Protein AF-A0A7C7RPF0-F1 (afdb_monomer_lite)

Radius of gyration: 20.23 Å; chains: 1; bounding box: 43×51×46 Å

Secondary structure (DSSP, 8-state):
--SHHHHHHTTPPPPTTT--SSPP--S-------STT---SHHHHHHHHHHHHHHS-HHHHHHHHHHHHHHHHSSS-SHHHHHHHHHTT--HHHHHHHHHHHH---------

Sequence (112 aa):
MDFNTKVIHGGQKHDPSTGAIMTPIYQTSTFAQISPGIDKGYEKQKARLNDTRKTRDNEKVTKSLGRLRNACAGTENTMPFILDSVREYATLGEIVNVMKEVFGEYEEPTWI

pLDDT: mean 81.7, std 17.84, range [42.06, 98.44]

Foldseek 3Di:
DPDVVCVVQVDQDADPPPRDSDDDDDPDPDPPPPDPPDDPCPVVVVVVLVVLCVPFDVVQLVVLLVVLLVCLQDVHDSVVSVVSNVVSVNDPVSNVVSNCVRPNDDDDDPDD

Structure (mmCIF, N/CA/C/O backbone):
data_AF-A0A7C7RPF0-F1
#
_entry.id   AF-A0A7C7RPF0-F1
#
loop_
_atom_site.group_PDB
_atom_site.id
_atom_site.type_symbol
_atom_site.label_atom_id
_atom_site.label_alt_id
_atom_site.label_comp_id
_atom_site.label_asym_id
_atom_site.label_entity_id
_atom_site.label_seq_id
_atom_site.pdbx_PDB_ins_code
_atom_site.Cartn_x
_atom_site.Cartn_y
_atom_site.Cartn_z
_atom_site.occupancy
_atom_site.B_iso_or_equiv
_atom_site.auth_seq_id
_atom_site.auth_comp_id
_atom_site.auth_asym_id
_atom_site.auth_atom_id
_atom_site.pdbx_PDB_model_num
ATOM 1 N N . MET A 1 1 ? -12.514 -39.482 15.773 1.00 49.25 1 MET A N 1
ATOM 2 C CA . MET A 1 1 ? -11.925 -38.133 15.606 1.00 49.25 1 MET A CA 1
ATOM 3 C C . MET A 1 1 ? -10.693 -38.169 14.683 1.00 49.25 1 MET A C 1
ATOM 5 O O . MET A 1 1 ? -9.722 -37.493 14.969 1.00 49.25 1 MET A O 1
ATOM 9 N N . ASP A 1 2 ? -10.693 -38.945 13.586 1.00 58.81 2 ASP A N 1
ATOM 10 C CA . ASP A 1 2 ? -9.419 -39.308 12.917 1.00 58.81 2 ASP A CA 1
ATOM 11 C C . ASP A 1 2 ? -9.422 -39.191 11.378 1.00 58.81 2 ASP A C 1
ATOM 13 O O . ASP A 1 2 ? -8.434 -39.510 10.723 1.00 58.81 2 ASP A O 1
ATOM 17 N N . PHE A 1 3 ? -10.527 -38.728 10.778 1.00 57.75 3 PHE A N 1
ATOM 18 C CA . PHE A 1 3 ? -10.614 -38.514 9.326 1.00 57.75 3 PHE A CA 1
ATOM 19 C C . PHE A 1 3 ? -10.332 -37.052 8.963 1.00 57.75 3 PHE A C 1
ATOM 21 O O . PHE A 1 3 ? -9.433 -36.778 8.177 1.00 57.75 3 PHE A O 1
ATOM 28 N N . ASN A 1 4 ? -11.002 -36.102 9.627 1.00 52.56 4 ASN A N 1
ATOM 29 C CA . ASN A 1 4 ? -10.841 -34.667 9.354 1.00 52.56 4 ASN A CA 1
ATOM 30 C C . ASN A 1 4 ? -9.400 -34.172 9.569 1.00 52.56 4 ASN A C 1
ATOM 32 O O . ASN A 1 4 ? -8.916 -33.367 8.783 1.00 52.56 4 ASN A O 1
ATOM 36 N N . THR A 1 5 ? -8.680 -34.703 10.563 1.00 55.38 5 THR A N 1
ATOM 37 C CA . THR A 1 5 ? -7.292 -34.316 10.872 1.00 55.38 5 THR A CA 1
ATOM 38 C C . THR A 1 5 ? -6.270 -34.866 9.870 1.00 55.38 5 THR A C 1
ATOM 40 O O . THR A 1 5 ? -5.199 -34.284 9.708 1.00 55.38 5 THR A O 1
ATOM 43 N N . LYS A 1 6 ? -6.582 -35.966 9.168 1.00 54.25 6 LYS A N 1
ATOM 44 C CA . LYS A 1 6 ? -5.690 -36.560 8.157 1.00 54.25 6 LYS A CA 1
ATOM 45 C C . LYS A 1 6 ? -5.749 -35.823 6.818 1.00 54.25 6 LYS A C 1
ATOM 47 O O . LYS A 1 6 ? -4.752 -35.814 6.106 1.00 54.25 6 LYS A O 1
ATOM 52 N N . VAL A 1 7 ? -6.864 -35.159 6.498 1.00 59.53 7 VAL A N 1
ATOM 53 C CA . VAL A 1 7 ? -7.022 -34.404 5.237 1.00 59.53 7 VAL A CA 1
ATOM 54 C C . VAL A 1 7 ? -6.228 -33.093 5.253 1.00 59.53 7 VAL A C 1
ATOM 56 O O . VAL A 1 7 ? -5.667 -32.709 4.235 1.00 59.53 7 VAL A O 1
ATOM 59 N N . ILE A 1 8 ? -6.109 -32.442 6.413 1.00 58.72 8 ILE A N 1
ATOM 60 C CA . ILE A 1 8 ? -5.324 -31.201 6.562 1.00 58.72 8 ILE A CA 1
ATOM 61 C C . ILE A 1 8 ? -3.800 -31.428 6.560 1.00 58.72 8 ILE A C 1
ATOM 63 O O . ILE A 1 8 ? -3.067 -30.529 6.169 1.00 58.72 8 ILE A O 1
ATOM 67 N N . HIS A 1 9 ? -3.313 -32.619 6.931 1.00 57.81 9 HIS A N 1
ATOM 68 C CA . HIS A 1 9 ? -1.871 -32.919 7.040 1.00 57.81 9 HIS A CA 1
ATOM 69 C C . HIS A 1 9 ? -1.366 -33.964 6.028 1.00 57.81 9 HIS A C 1
ATOM 71 O O . HIS A 1 9 ? -0.195 -34.342 6.054 1.00 57.8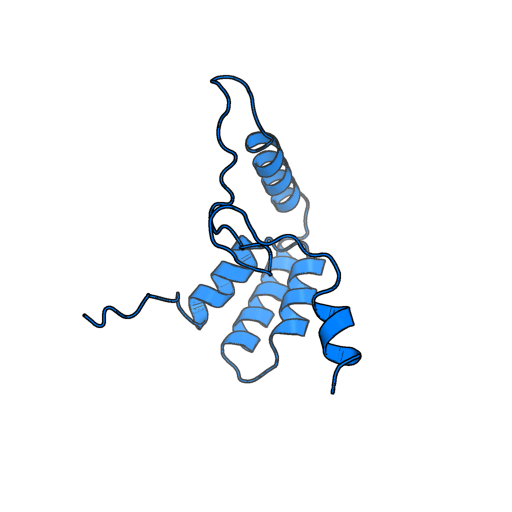1 9 HIS A O 1
ATOM 77 N N . GLY A 1 10 ? -2.240 -34.472 5.155 1.00 53.22 10 GLY A N 1
ATOM 78 C CA . GLY A 1 10 ? -1.968 -35.606 4.271 1.00 53.22 10 GLY A CA 1
ATOM 79 C C . GLY A 1 10 ? -0.967 -35.293 3.157 1.00 53.22 10 GLY A C 1
ATOM 80 O O . GLY A 1 10 ? -1.363 -35.059 2.021 1.00 53.22 10 GLY A O 1
ATOM 81 N N . GLY A 1 11 ? 0.331 -35.326 3.476 1.00 60.53 11 GLY A N 1
ATOM 82 C CA . GLY A 1 11 ? 1.428 -35.320 2.500 1.00 60.53 11 GLY A CA 1
ATOM 83 C C . GLY A 1 11 ? 2.321 -34.077 2.488 1.00 60.53 11 GLY A C 1
ATOM 84 O O . GLY A 1 11 ? 3.227 -34.009 1.656 1.00 60.53 11 GLY A O 1
ATOM 85 N N . GLN A 1 12 ? 2.123 -33.109 3.388 1.00 63.34 12 GLN A N 1
ATOM 86 C CA . GLN A 1 12 ? 3.036 -31.965 3.486 1.00 63.34 12 GLN A CA 1
ATOM 87 C C . GLN A 1 12 ? 4.332 -32.390 4.187 1.00 63.34 12 GLN A C 1
ATOM 89 O O . GLN A 1 12 ? 4.315 -32.892 5.310 1.00 63.34 12 GLN A O 1
ATOM 94 N N . LYS A 1 13 ? 5.469 -32.238 3.501 1.00 66.50 13 LYS A N 1
ATOM 95 C CA . LYS A 1 13 ? 6.788 -32.432 4.112 1.00 66.50 13 LYS A CA 1
ATOM 96 C C . LYS A 1 13 ? 7.115 -31.187 4.927 1.00 66.50 13 LYS A C 1
ATOM 98 O O . LYS A 1 13 ? 7.044 -30.086 4.388 1.00 66.50 13 LYS A O 1
ATOM 103 N N . HIS A 1 14 ? 7.470 -31.386 6.193 1.00 67.06 14 HIS A N 1
ATOM 104 C CA . HIS A 1 14 ? 7.940 -30.316 7.065 1.00 67.06 14 HIS A CA 1
ATOM 105 C C . HIS A 1 14 ? 9.105 -29.570 6.416 1.00 67.06 14 HIS A C 1
ATOM 107 O O . HIS A 1 14 ? 9.953 -30.187 5.761 1.00 67.06 14 HIS A O 1
ATOM 113 N N . ASP A 1 15 ? 9.148 -28.258 6.624 1.00 69.06 15 ASP A N 1
ATOM 114 C CA . ASP A 1 15 ? 10.299 -27.460 6.235 1.00 69.06 15 ASP A CA 1
ATOM 115 C C . ASP A 1 15 ? 11.586 -28.052 6.856 1.00 69.06 15 ASP A C 1
ATOM 117 O O . ASP A 1 15 ? 11.636 -28.226 8.078 1.00 69.06 15 ASP A O 1
ATOM 121 N N . PRO A 1 16 ? 12.635 -28.362 6.068 1.00 68.62 16 PRO A N 1
ATOM 122 C CA . PRO A 1 16 ? 13.835 -29.027 6.578 1.00 68.62 16 PRO A CA 1
ATOM 123 C C . PRO A 1 16 ? 14.618 -28.207 7.605 1.00 68.62 16 PRO A C 1
ATOM 125 O O . PRO A 1 16 ? 15.391 -28.781 8.367 1.00 68.62 16 PRO A O 1
ATOM 128 N N . SER A 1 17 ? 14.461 -26.880 7.602 1.00 66.06 17 SER A N 1
ATOM 129 C CA . SER A 1 17 ? 15.215 -25.990 8.485 1.00 66.06 17 SER A CA 1
ATOM 130 C C . SER A 1 17 ? 14.513 -25.715 9.817 1.00 66.06 17 SER A C 1
ATOM 132 O O . SER A 1 17 ? 15.186 -25.535 10.828 1.00 66.06 17 SER A O 1
ATOM 134 N N . THR A 1 18 ? 13.177 -25.712 9.837 1.00 70.75 18 THR A N 1
ATOM 135 C CA . THR A 1 18 ? 12.376 -25.269 10.995 1.00 70.75 18 THR A CA 1
ATOM 136 C C . THR A 1 18 ? 11.351 -26.287 11.487 1.00 70.75 18 THR A C 1
ATOM 138 O O . THR A 1 18 ? 10.813 -26.132 12.580 1.00 70.75 18 THR A O 1
ATOM 141 N N . GLY A 1 19 ? 11.045 -27.322 10.704 1.00 69.94 19 GLY A N 1
ATOM 142 C CA . GLY A 1 19 ? 9.990 -28.283 11.026 1.00 69.94 19 GLY A CA 1
ATOM 143 C C . GLY A 1 19 ? 8.567 -27.739 10.849 1.00 69.94 19 GLY A C 1
ATOM 144 O O . GLY A 1 19 ? 7.610 -28.426 11.204 1.00 69.94 19 GLY A O 1
ATOM 145 N N . ALA A 1 20 ? 8.396 -26.530 10.303 1.00 72.38 20 ALA A N 1
ATOM 146 C CA . ALA A 1 20 ? 7.080 -25.943 10.082 1.00 72.38 20 ALA A CA 1
ATOM 147 C C . ALA A 1 20 ? 6.272 -26.744 9.044 1.00 72.38 20 ALA A C 1
ATOM 149 O O . ALA A 1 20 ? 6.789 -27.137 7.998 1.00 72.38 20 ALA A O 1
ATOM 150 N N . ILE 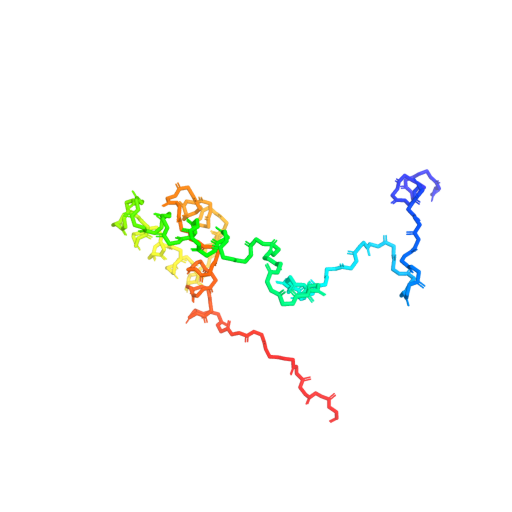A 1 21 ? 4.989 -26.979 9.342 1.00 65.88 21 ILE A N 1
ATOM 151 C CA . ILE A 1 21 ? 4.039 -27.652 8.435 1.00 65.88 21 ILE A CA 1
ATOM 152 C C . ILE A 1 21 ? 3.529 -26.668 7.371 1.00 65.88 21 ILE A C 1
ATOM 154 O O . ILE A 1 21 ? 3.365 -27.033 6.213 1.00 65.88 21 ILE A O 1
ATOM 158 N N . MET A 1 22 ? 3.317 -25.405 7.752 1.00 55.41 22 MET A N 1
ATOM 159 C CA . MET A 1 22 ? 2.962 -24.321 6.838 1.00 55.41 22 MET A CA 1
ATOM 160 C C . MET A 1 22 ? 4.232 -23.713 6.235 1.00 55.41 22 MET A C 1
ATOM 162 O O . MET A 1 22 ? 5.192 -23.463 6.963 1.00 55.41 22 MET A O 1
ATOM 166 N N . THR A 1 23 ? 4.232 -23.444 4.924 1.00 55.16 23 THR A N 1
ATOM 167 C CA . THR A 1 23 ? 5.352 -22.767 4.257 1.00 55.16 23 THR A CA 1
ATOM 168 C C . THR A 1 23 ? 5.619 -21.420 4.938 1.00 55.16 23 THR A C 1
ATOM 170 O O . THR A 1 23 ? 4.713 -20.581 4.976 1.00 55.16 23 THR A O 1
ATOM 173 N N . PRO A 1 24 ? 6.823 -21.193 5.490 1.00 55.72 24 PRO A N 1
ATOM 174 C CA . PRO A 1 24 ? 7.130 -19.946 6.169 1.00 55.72 24 PRO A CA 1
ATOM 175 C C . PRO A 1 24 ? 7.060 -18.777 5.183 1.00 55.72 24 PRO A C 1
ATOM 177 O O . PRO A 1 24 ? 7.615 -18.822 4.083 1.00 55.72 24 PRO A O 1
ATOM 180 N N . ILE A 1 25 ? 6.368 -17.711 5.584 1.00 59.91 25 ILE A N 1
ATOM 181 C CA . ILE A 1 25 ? 6.399 -16.439 4.866 1.00 59.91 25 ILE A CA 1
ATOM 182 C C . ILE A 1 25 ? 7.736 -15.788 5.209 1.00 59.91 25 ILE A C 1
ATOM 184 O O . ILE A 1 25 ? 7.892 -15.171 6.261 1.00 59.91 25 ILE A O 1
ATOM 188 N N . TYR A 1 26 ? 8.720 -15.947 4.330 1.00 54.00 26 TYR A N 1
ATOM 189 C CA . TYR A 1 26 ? 9.964 -15.199 4.439 1.00 54.00 26 TYR A CA 1
ATOM 190 C C . TYR A 1 26 ? 9.664 -13.721 4.167 1.00 54.00 26 TYR A C 1
ATOM 192 O O . TYR A 1 26 ? 9.262 -13.356 3.063 1.00 54.00 26 TYR A O 1
ATOM 200 N N . GLN A 1 27 ? 9.863 -12.861 5.171 1.00 49.84 27 GLN A N 1
ATOM 201 C CA . GLN A 1 27 ? 9.676 -11.409 5.037 1.00 49.84 27 GLN A CA 1
ATOM 202 C C . GLN A 1 27 ? 10.646 -10.757 4.037 1.00 49.84 27 GLN A C 1
ATOM 204 O O . GLN A 1 27 ? 10.453 -9.609 3.642 1.00 49.84 27 GLN A O 1
ATOM 209 N N . THR A 1 28 ? 11.686 -11.466 3.599 1.00 46.41 28 THR A N 1
ATOM 210 C CA . THR A 1 28 ? 12.654 -10.948 2.638 1.00 46.41 28 THR A CA 1
ATOM 211 C C . THR A 1 28 ? 12.184 -11.223 1.212 1.00 46.41 28 THR A C 1
ATOM 213 O O . THR A 1 28 ? 12.550 -12.204 0.569 1.00 46.41 28 THR A O 1
ATOM 216 N N . SER A 1 29 ? 11.421 -10.289 0.647 1.00 42.06 29 SER A N 1
ATOM 217 C CA . SER A 1 29 ? 11.221 -10.192 -0.804 1.00 42.06 29 SER A CA 1
ATOM 218 C C . SER A 1 29 ? 12.480 -9.650 -1.501 1.00 42.06 29 SER A C 1
ATOM 220 O O . SER A 1 29 ? 12.411 -8.717 -2.300 1.00 42.06 29 SER A O 1
ATOM 222 N N . THR A 1 30 ? 13.655 -10.184 -1.164 1.00 55.06 30 THR A N 1
ATOM 223 C CA . THR A 1 30 ? 14.930 -9.772 -1.752 1.00 55.06 30 THR A CA 1
ATOM 224 C C .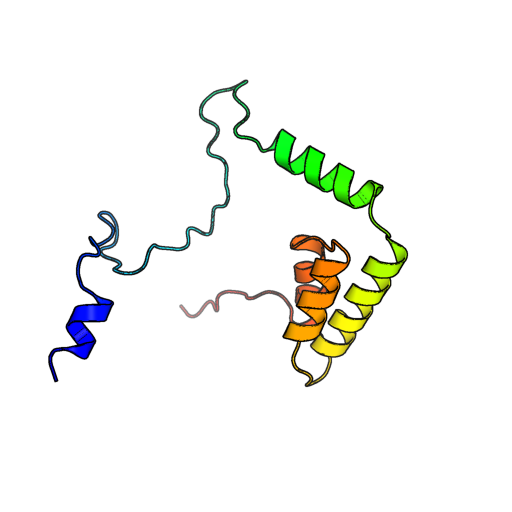 THR A 1 30 ? 15.278 -10.750 -2.857 1.00 55.06 30 THR A C 1
ATOM 226 O O . THR A 1 30 ? 15.569 -11.920 -2.610 1.00 55.06 30 THR A O 1
ATOM 229 N N . PHE A 1 31 ? 15.287 -10.268 -4.099 1.00 53.47 31 PHE A N 1
ATOM 230 C CA . PHE A 1 31 ? 15.957 -10.968 -5.185 1.00 53.47 31 PHE A CA 1
ATOM 231 C C . PHE A 1 31 ? 17.432 -11.144 -4.798 1.00 53.47 31 PHE A C 1
ATOM 233 O O . PHE A 1 31 ? 18.210 -10.201 -4.891 1.00 53.47 31 PHE A O 1
ATOM 240 N N . ALA A 1 32 ? 17.832 -12.329 -4.33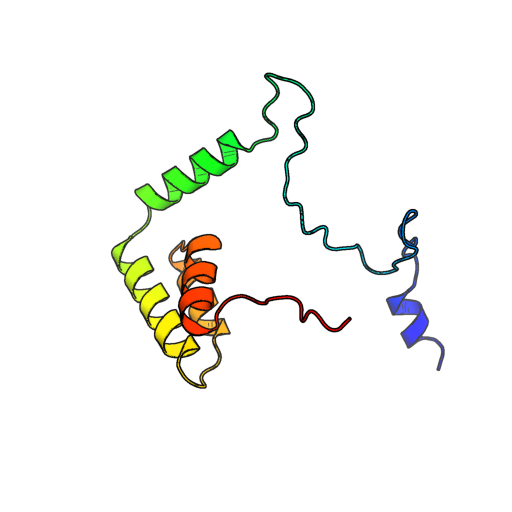2 1.00 55.59 32 ALA A N 1
ATOM 241 C CA . ALA A 1 32 ? 19.237 -12.595 -4.033 1.00 55.59 32 ALA A CA 1
ATOM 242 C C . ALA A 1 32 ? 20.062 -12.405 -5.316 1.00 55.59 32 ALA A C 1
ATOM 244 O O . ALA A 1 32 ? 19.894 -13.184 -6.259 1.00 55.59 32 ALA A O 1
ATOM 245 N N . GLN A 1 33 ? 20.903 -11.372 -5.391 1.00 51.91 33 GLN A N 1
ATOM 246 C CA . GLN A 1 33 ? 21.733 -11.115 -6.568 1.00 51.91 33 GLN A CA 1
ATOM 247 C C . GLN A 1 33 ? 22.687 -12.299 -6.768 1.00 51.91 33 GLN A C 1
ATOM 249 O O . GLN A 1 33 ? 23.537 -12.553 -5.923 1.00 51.91 33 GLN A O 1
ATOM 254 N N . ILE A 1 34 ? 22.515 -13.052 -7.862 1.00 64.62 34 ILE A N 1
ATOM 255 C CA . ILE A 1 34 ? 23.340 -14.244 -8.137 1.00 64.62 34 ILE A CA 1
ATOM 256 C C . ILE A 1 34 ? 24.765 -13.832 -8.513 1.00 64.62 34 ILE A C 1
ATOM 258 O O . ILE A 1 34 ? 25.719 -14.480 -8.102 1.00 64.62 34 ILE A O 1
ATOM 262 N N . SER A 1 35 ? 24.903 -12.775 -9.316 1.00 62.75 35 SER A N 1
ATOM 263 C CA . SER A 1 35 ? 26.182 -12.270 -9.815 1.00 62.75 35 SER A CA 1
ATOM 264 C C . SER A 1 35 ? 26.008 -10.830 -10.323 1.00 62.75 35 SER A C 1
ATOM 266 O O . SER A 1 35 ? 24.899 -10.481 -10.748 1.00 62.75 35 SER A O 1
ATOM 268 N N . PRO A 1 36 ? 27.052 -9.981 -10.307 1.00 62.88 36 PRO A N 1
ATOM 269 C CA . PRO A 1 36 ? 27.022 -8.686 -10.984 1.00 62.88 36 PRO A CA 1
ATOM 270 C C . PRO A 1 36 ? 26.619 -8.830 -12.463 1.00 62.88 36 PRO A C 1
ATOM 272 O O . PRO A 1 36 ? 27.167 -9.658 -13.185 1.00 62.88 36 PRO A O 1
ATOM 275 N N . GLY A 1 37 ? 25.646 -8.032 -12.914 1.00 66.94 37 GLY A N 1
ATOM 276 C CA . GLY A 1 37 ? 25.165 -8.026 -14.304 1.00 66.94 37 GLY A CA 1
ATOM 277 C C . GLY A 1 37 ? 24.013 -8.990 -14.628 1.00 66.94 37 GLY A C 1
ATOM 278 O O . GLY A 1 37 ? 23.493 -8.937 -15.739 1.00 66.94 37 GLY A O 1
ATOM 279 N N . ILE A 1 38 ? 23.569 -9.830 -13.683 1.00 67.44 38 ILE A N 1
ATOM 280 C CA . ILE A 1 38 ? 22.398 -10.706 -13.858 1.00 67.44 38 ILE A CA 1
ATOM 281 C C . ILE A 1 38 ? 21.200 -10.127 -13.090 1.00 67.44 38 ILE A C 1
ATOM 283 O O . ILE A 1 38 ? 21.084 -10.311 -11.877 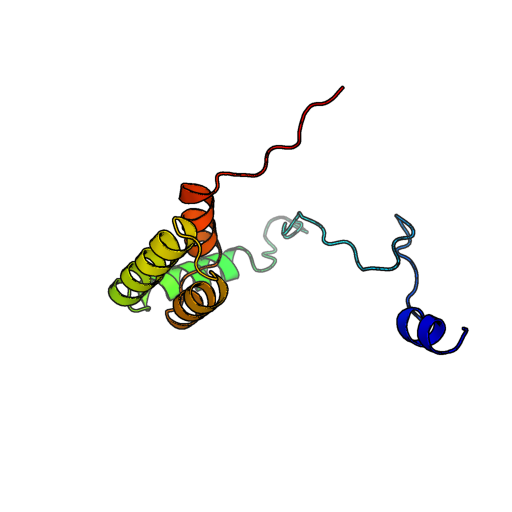1.00 67.44 38 ILE A O 1
ATOM 287 N N . ASP A 1 39 ? 20.299 -9.432 -13.795 1.00 67.81 39 ASP A N 1
ATOM 288 C CA . ASP A 1 39 ? 19.051 -8.916 -13.213 1.00 67.81 39 ASP A CA 1
ATOM 289 C C . ASP A 1 39 ? 18.027 -10.049 -13.024 1.00 67.81 39 ASP A C 1
ATOM 291 O O . ASP A 1 39 ? 17.638 -10.735 -13.969 1.00 67.81 39 ASP A O 1
ATOM 295 N N . LYS A 1 40 ? 17.556 -10.228 -11.785 1.00 69.12 40 LYS A N 1
ATOM 296 C CA . LYS A 1 40 ? 16.489 -11.177 -11.421 1.00 69.12 40 LYS A CA 1
ATOM 297 C C . LYS A 1 40 ? 15.069 -10.636 -11.637 1.00 69.12 40 LYS A C 1
ATOM 299 O O . LYS A 1 40 ? 14.099 -11.284 -11.247 1.00 69.12 40 LYS A O 1
ATOM 304 N N . GLY A 1 41 ? 14.936 -9.472 -12.264 1.00 74.12 41 GLY A N 1
ATOM 305 C CA . GLY A 1 41 ? 13.664 -8.814 -12.537 1.00 74.12 41 GLY A CA 1
ATOM 306 C C . GLY A 1 41 ? 13.372 -7.639 -11.610 1.00 74.12 41 GLY A C 1
ATOM 307 O O . GLY A 1 41 ? 12.244 -7.148 -11.622 1.00 74.12 41 GLY A O 1
ATOM 308 N N . TYR A 1 42 ? 14.361 -7.162 -10.848 1.00 79.38 42 TYR A N 1
ATOM 309 C CA . TYR A 1 42 ? 14.219 -5.960 -10.031 1.00 79.38 42 TYR A CA 1
ATOM 310 C C . TYR A 1 42 ? 14.000 -4.732 -10.920 1.00 79.38 42 TYR A C 1
ATOM 312 O O . TYR A 1 42 ? 13.008 -4.016 -10.748 1.00 79.38 42 TYR A O 1
ATOM 320 N N . GLU A 1 43 ? 14.844 -4.537 -11.940 1.00 81.94 43 GLU A N 1
ATOM 321 C CA . GLU A 1 43 ? 14.670 -3.417 -12.872 1.00 81.94 43 GLU A CA 1
ATOM 322 C C . GLU A 1 43 ? 13.390 -3.586 -13.693 1.00 81.94 43 GLU A C 1
ATOM 324 O O . GLU A 1 43 ? 12.649 -2.624 -13.900 1.00 81.94 43 GLU A O 1
ATOM 329 N N . LYS A 1 44 ? 13.036 -4.826 -14.059 1.00 84.06 44 LYS A N 1
ATOM 330 C CA . LYS A 1 44 ? 11.753 -5.131 -14.713 1.00 84.06 44 LYS A CA 1
ATOM 331 C C . LYS A 1 44 ? 10.545 -4.748 -13.848 1.00 84.06 44 LYS A C 1
ATOM 333 O O . LYS A 1 44 ? 9.591 -4.154 -14.354 1.00 84.06 44 LYS A O 1
ATOM 338 N N . GLN A 1 45 ? 10.557 -5.071 -12.554 1.00 85.69 45 GLN A N 1
ATOM 339 C CA . GLN A 1 45 ? 9.473 -4.731 -11.629 1.00 85.69 45 GLN A CA 1
ATOM 340 C C . GLN A 1 45 ? 9.373 -3.217 -11.428 1.00 85.69 45 GLN A C 1
ATOM 342 O O . GLN A 1 45 ? 8.271 -2.666 -11.472 1.00 85.69 45 GLN A O 1
ATOM 347 N N . LYS A 1 46 ? 10.513 -2.540 -11.260 1.00 88.81 46 LYS A N 1
ATOM 348 C CA . LYS A 1 46 ? 10.593 -1.084 -11.119 1.00 88.81 46 LYS A CA 1
ATOM 349 C C . LYS A 1 46 ? 10.087 -0.365 -12.371 1.00 88.81 46 LYS A C 1
ATOM 351 O O . LYS A 1 46 ? 9.283 0.560 -12.257 1.00 88.81 46 LYS A O 1
ATOM 356 N N . ALA A 1 47 ? 10.486 -0.821 -13.558 1.00 90.12 47 ALA A N 1
ATOM 357 C CA . ALA A 1 47 ? 10.003 -0.291 -14.829 1.00 90.12 47 ALA A CA 1
ATOM 358 C C . ALA A 1 47 ? 8.482 -0.451 -14.965 1.00 90.12 47 ALA A C 1
ATOM 360 O O . ALA A 1 47 ? 7.793 0.531 -15.234 1.00 90.12 47 ALA A O 1
ATOM 361 N N . ARG A 1 48 ? 7.942 -1.648 -14.683 1.00 91.88 48 ARG A N 1
ATOM 362 C CA . ARG A 1 48 ? 6.490 -1.904 -14.711 1.00 91.88 48 ARG A CA 1
ATOM 363 C C . ARG A 1 48 ? 5.724 -0.998 -13.747 1.00 91.88 48 ARG A C 1
ATOM 365 O O . ARG A 1 48 ? 4.674 -0.473 -14.104 1.00 91.88 48 ARG A O 1
ATOM 372 N N . LEU A 1 49 ? 6.236 -0.821 -12.527 1.00 93.19 49 LEU A N 1
ATOM 373 C CA . LEU A 1 49 ? 5.611 0.029 -11.512 1.00 93.19 49 LEU A CA 1
ATOM 374 C C . LEU A 1 49 ? 5.568 1.496 -11.957 1.00 93.19 49 LEU A C 1
ATOM 376 O O . LEU A 1 49 ? 4.539 2.156 -11.819 1.00 93.19 49 LEU A O 1
ATOM 380 N N . ASN A 1 50 ? 6.675 1.994 -12.513 1.00 92.94 50 ASN A N 1
ATOM 381 C CA . ASN A 1 50 ? 6.761 3.354 -13.037 1.00 92.94 50 ASN A CA 1
ATOM 382 C C . ASN A 1 50 ? 5.815 3.572 -14.217 1.00 92.94 50 ASN A C 1
ATOM 384 O O . ASN A 1 50 ? 5.171 4.615 -14.288 1.00 92.94 50 ASN A O 1
ATOM 388 N N . ASP A 1 51 ? 5.718 2.598 -15.118 1.00 95.31 51 ASP A N 1
ATOM 389 C CA . ASP A 1 51 ? 4.790 2.653 -16.244 1.00 95.31 51 ASP A CA 1
ATOM 390 C C . ASP A 1 51 ? 3.333 2.676 -15.767 1.00 95.31 51 ASP A C 1
ATOM 392 O O . ASP A 1 51 ? 2.590 3.587 -16.116 1.00 95.31 51 ASP A O 1
ATOM 396 N N . THR A 1 52 ? 2.963 1.777 -14.847 1.00 94.38 52 THR A N 1
ATOM 397 C CA . THR A 1 52 ? 1.614 1.739 -14.247 1.00 94.38 52 THR A CA 1
ATOM 398 C C . THR A 1 52 ? 1.231 3.086 -13.630 1.00 94.38 52 THR A C 1
ATOM 400 O O . THR A 1 52 ? 0.126 3.577 -13.836 1.00 94.38 52 THR A O 1
ATOM 403 N N . ARG A 1 53 ? 2.151 3.727 -12.895 1.00 94.31 53 ARG A N 1
ATOM 404 C CA . ARG A 1 53 ? 1.910 5.047 -12.288 1.00 94.31 53 ARG A CA 1
ATOM 405 C C . ARG A 1 53 ? 1.721 6.162 -13.320 1.00 94.31 53 ARG A C 1
ATOM 407 O O . ARG A 1 53 ? 0.966 7.096 -13.062 1.00 94.31 53 ARG A O 1
ATOM 414 N N . LYS A 1 54 ? 2.402 6.078 -14.465 1.00 95.56 54 LYS A N 1
ATOM 415 C CA . LYS A 1 54 ? 2.306 7.070 -15.547 1.00 95.56 54 LYS A CA 1
ATOM 416 C C . LYS A 1 54 ? 1.034 6.921 -16.376 1.00 95.56 54 LYS A C 1
ATOM 418 O O . LYS A 1 54 ? 0.527 7.928 -16.855 1.00 95.56 54 LYS A O 1
ATOM 423 N N . THR A 1 55 ? 0.552 5.696 -16.570 1.00 95.31 55 THR A N 1
ATOM 424 C CA . THR A 1 55 ? -0.535 5.395 -17.516 1.00 95.31 55 THR A CA 1
ATOM 425 C C . THR A 1 55 ? -1.917 5.309 -16.874 1.00 95.31 55 THR A C 1
ATOM 427 O O . THR A 1 55 ? -2.915 5.477 -17.573 1.00 95.31 55 THR A O 1
ATOM 430 N N . ARG A 1 56 ? -2.002 5.065 -15.561 1.00 96.75 56 ARG A N 1
ATOM 431 C CA . ARG A 1 56 ? -3.279 5.000 -14.834 1.00 96.75 56 ARG A CA 1
ATOM 432 C C . ARG A 1 56 ? -3.946 6.371 -14.668 1.00 96.75 56 ARG A C 1
ATOM 434 O O . ARG A 1 56 ? -3.301 7.418 -14.727 1.00 96.75 56 ARG A O 1
ATOM 441 N N . ASP A 1 57 ? -5.234 6.343 -14.341 1.00 97.94 57 ASP A N 1
ATOM 442 C CA . ASP A 1 57 ? -5.995 7.522 -13.931 1.00 97.94 57 ASP A CA 1
ATOM 443 C C . ASP A 1 57 ? -5.632 7.916 -12.486 1.00 97.94 57 ASP A C 1
ATOM 445 O O . ASP A 1 57 ? -6.112 7.342 -11.506 1.00 97.94 57 ASP A O 1
ATOM 449 N N . ASN A 1 58 ? -4.733 8.892 -12.348 1.00 96.69 58 ASN A N 1
ATOM 450 C CA . ASN A 1 58 ? -4.230 9.312 -11.040 1.00 96.69 58 ASN A CA 1
ATOM 451 C C . ASN A 1 58 ? -5.284 10.034 -10.183 1.00 96.69 58 ASN A C 1
ATOM 453 O O . ASN A 1 58 ? -5.175 10.021 -8.953 1.00 96.69 58 ASN A O 1
ATOM 457 N N . GLU A 1 59 ? -6.315 10.626 -10.790 1.00 98.00 59 GLU A N 1
ATOM 458 C CA . GLU A 1 59 ? -7.393 11.274 -10.039 1.00 98.00 59 GLU A CA 1
ATOM 459 C C . GLU A 1 59 ? -8.264 10.220 -9.348 1.00 98.00 59 GLU A C 1
ATOM 461 O O . GLU A 1 59 ? -8.524 10.315 -8.142 1.00 98.00 59 GLU A O 1
ATOM 466 N N . LYS A 1 60 ? -8.637 9.156 -10.072 1.00 97.88 60 LYS A N 1
ATOM 467 C CA . LYS A 1 60 ? -9.394 8.036 -9.494 1.00 97.88 60 LYS A CA 1
ATOM 468 C C . LYS A 1 60 ? -8.641 7.332 -8.377 1.00 97.88 60 LYS A C 1
ATOM 470 O O . LYS A 1 60 ? -9.234 7.093 -7.327 1.00 97.88 60 LYS A O 1
ATOM 475 N N . VAL A 1 61 ? -7.342 7.085 -8.558 1.00 98.19 61 VAL A N 1
ATOM 476 C CA . VAL A 1 61 ? -6.483 6.500 -7.513 1.00 98.19 61 VAL A CA 1
ATOM 477 C C . VAL A 1 61 ? -6.458 7.375 -6.265 1.00 98.19 61 VAL A C 1
ATOM 479 O O . VAL A 1 61 ? -6.636 6.887 -5.151 1.00 98.19 61 VAL A O 1
ATOM 482 N N . THR A 1 62 ? -6.268 8.684 -6.433 1.00 98.00 62 THR A N 1
ATOM 483 C CA . THR A 1 62 ? -6.236 9.617 -5.299 1.00 98.00 62 THR A CA 1
ATOM 484 C C . THR A 1 62 ? -7.565 9.592 -4.543 1.00 98.00 62 THR A C 1
ATOM 486 O O . THR A 1 62 ? -7.593 9.528 -3.312 1.00 98.00 62 THR A O 1
ATOM 489 N N . LYS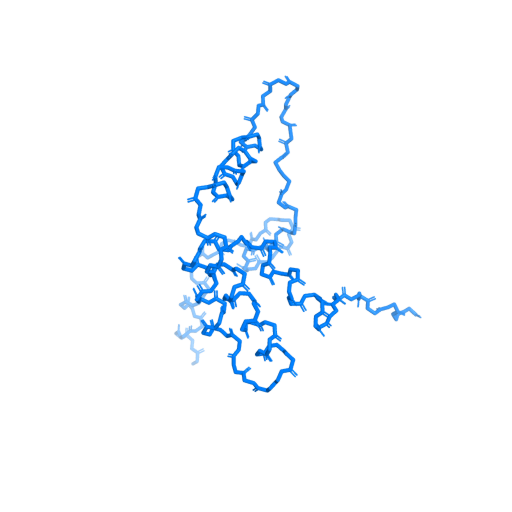 A 1 63 ? -8.684 9.562 -5.274 1.00 98.38 63 LYS A N 1
ATOM 490 C CA . LYS A 1 63 ? -10.027 9.489 -4.696 1.00 98.38 63 LYS A CA 1
ATOM 491 C C . LYS A 1 63 ? -10.290 8.161 -3.981 1.00 98.38 63 LYS A C 1
ATOM 493 O O . LYS A 1 63 ? -10.856 8.177 -2.887 1.00 98.38 63 LYS A O 1
ATOM 498 N N . SER A 1 64 ? -9.902 7.024 -4.561 1.00 98.19 64 SER A N 1
ATOM 499 C CA . SER A 1 64 ? -10.091 5.705 -3.944 1.00 98.19 64 SER A CA 1
ATOM 500 C C . SER A 1 64 ? -9.254 5.560 -2.671 1.00 98.19 64 SER A C 1
ATOM 502 O O . SER A 1 64 ? -9.780 5.138 -1.643 1.00 98.19 64 SER A O 1
ATOM 504 N N . LEU A 1 65 ? -7.994 6.011 -2.696 1.00 98.44 65 LEU A N 1
ATOM 505 C CA . LEU A 1 65 ? -7.111 6.025 -1.526 1.00 98.44 65 LEU A CA 1
ATOM 506 C C . LEU A 1 65 ? -7.620 6.970 -0.427 1.00 98.44 65 LEU A C 1
ATOM 508 O O . LEU A 1 65 ? -7.526 6.645 0.754 1.00 98.44 65 LEU A O 1
ATOM 512 N N . GLY A 1 66 ? -8.218 8.108 -0.793 1.00 98.06 66 GLY A N 1
ATOM 513 C CA . GLY A 1 66 ? -8.877 9.004 0.162 1.00 98.06 66 GLY A CA 1
ATOM 514 C C . GLY A 1 66 ? -10.068 8.349 0.871 1.00 98.06 66 GLY A C 1
ATOM 515 O O . GLY A 1 66 ? -10.229 8.499 2.080 1.00 98.06 66 GLY A O 1
ATOM 516 N N . ARG A 1 67 ? -10.876 7.559 0.151 1.00 97.94 67 ARG A N 1
ATOM 517 C CA . ARG A 1 67 ? -11.966 6.779 0.766 1.00 97.94 67 ARG A CA 1
ATOM 518 C C . ARG A 1 67 ? -11.433 5.698 1.698 1.00 97.94 67 ARG A C 1
ATOM 520 O O . ARG A 1 67 ? -11.958 5.554 2.795 1.00 97.94 67 ARG A O 1
ATOM 527 N N . LEU A 1 68 ? -10.380 4.989 1.286 1.00 98.19 68 LEU A N 1
ATOM 528 C CA . LEU A 1 68 ? -9.715 4.004 2.137 1.00 98.19 68 LEU A CA 1
ATOM 529 C C . LEU A 1 68 ? -9.215 4.644 3.436 1.00 98.19 68 LEU A C 1
ATOM 531 O O . LEU A 1 68 ? -9.456 4.095 4.503 1.00 98.19 68 LEU A O 1
ATOM 535 N N . ARG A 1 69 ? -8.592 5.825 3.362 1.00 98.19 69 ARG A N 1
ATOM 536 C CA . ARG A 1 69 ? -8.150 6.574 4.546 1.00 98.19 69 ARG A CA 1
ATOM 537 C C . ARG A 1 69 ? -9.300 6.854 5.509 1.00 98.19 69 ARG A C 1
ATOM 539 O O . ARG A 1 69 ? -9.156 6.620 6.704 1.00 98.19 69 ARG A O 1
ATOM 546 N N . ASN A 1 70 ? -10.431 7.331 4.993 1.00 97.75 70 ASN A N 1
ATOM 547 C CA . ASN A 1 70 ? -11.606 7.616 5.817 1.00 97.75 70 ASN A CA 1
ATOM 548 C C . ASN A 1 70 ? -12.159 6.339 6.466 1.00 97.75 70 ASN A C 1
ATOM 550 O O . ASN A 1 70 ? -12.465 6.355 7.653 1.00 97.75 70 ASN A O 1
ATOM 554 N N . ALA A 1 71 ? -12.218 5.232 5.720 1.00 97.31 71 ALA A N 1
ATOM 555 C CA . ALA A 1 71 ? -12.637 3.937 6.252 1.00 97.31 71 ALA A CA 1
ATOM 556 C C . ALA A 1 71 ? -11.677 3.424 7.339 1.00 97.31 71 ALA A C 1
ATOM 558 O O . ALA A 1 71 ? -12.132 2.928 8.365 1.00 97.31 71 ALA A O 1
ATOM 559 N N . CYS A 1 72 ? -10.362 3.596 7.153 1.00 97.00 72 CYS A N 1
ATOM 560 C CA . CYS A 1 72 ? -9.353 3.270 8.162 1.00 97.00 72 CYS A CA 1
ATOM 561 C C . CYS A 1 72 ? -9.500 4.117 9.433 1.00 97.00 72 CYS A C 1
ATOM 563 O O . CYS A 1 72 ? -9.278 3.608 10.522 1.00 97.00 72 CYS A O 1
ATOM 565 N N . ALA A 1 73 ? -9.855 5.398 9.310 1.00 96.94 73 ALA A N 1
ATOM 566 C CA . ALA A 1 73 ? -10.060 6.277 10.463 1.00 96.94 73 ALA A CA 1
ATOM 567 C C . ALA A 1 73 ? -11.407 6.035 11.172 1.00 96.94 73 ALA A C 1
ATOM 569 O O . ALA A 1 73 ? -11.607 6.495 12.295 1.00 96.94 73 ALA A O 1
ATOM 570 N N . GLY A 1 74 ? -12.340 5.354 10.502 1.00 95.19 74 GLY A N 1
ATOM 571 C CA . GLY A 1 74 ? -13.654 5.000 11.021 1.00 95.19 74 GLY A CA 1
ATOM 572 C C . GLY A 1 74 ? -13.716 3.588 11.605 1.00 95.19 74 GLY A C 1
ATOM 573 O O . GLY A 1 74 ? -12.716 2.982 11.976 1.00 95.19 74 GLY A O 1
ATOM 574 N N . THR A 1 75 ? -14.936 3.056 11.686 1.00 94.06 75 THR A N 1
ATOM 575 C CA . THR A 1 75 ? -15.232 1.695 12.172 1.00 94.06 75 THR A CA 1
ATOM 576 C C . THR A 1 75 ? -15.743 0.768 11.065 1.00 94.06 75 THR A C 1
ATOM 578 O O . THR A 1 75 ? -16.204 -0.342 11.331 1.00 94.06 75 THR A O 1
ATOM 581 N N . GLU A 1 76 ? -15.696 1.229 9.814 1.00 94.81 76 GLU A N 1
ATOM 582 C CA . GLU A 1 76 ? -16.172 0.484 8.654 1.00 94.81 76 GLU A CA 1
ATOM 583 C C . GLU A 1 76 ? -15.207 -0.650 8.275 1.00 94.81 76 GLU A C 1
ATOM 585 O O . GLU A 1 76 ? -14.011 -0.623 8.563 1.00 94.81 76 GLU A O 1
ATOM 590 N N . ASN A 1 77 ? -15.719 -1.661 7.572 1.00 96.44 77 ASN A N 1
ATOM 591 C CA . ASN A 1 77 ? -14.871 -2.708 7.012 1.00 96.44 77 ASN A CA 1
ATOM 592 C C . ASN A 1 77 ? -13.993 -2.124 5.891 1.00 96.44 77 ASN A C 1
ATOM 594 O O . ASN A 1 77 ? -14.510 -1.577 4.919 1.00 96.44 77 ASN A O 1
ATOM 598 N N . THR A 1 78 ? -12.675 -2.284 5.994 1.00 96.88 78 THR A N 1
ATOM 599 C CA . THR A 1 78 ? -11.696 -1.728 5.046 1.00 96.88 78 THR A CA 1
ATOM 600 C C . THR A 1 78 ? -11.589 -2.514 3.736 1.00 96.88 78 THR A C 1
ATOM 602 O O . THR A 1 78 ? -11.191 -1.951 2.715 1.00 96.88 78 THR A O 1
ATOM 605 N N . MET A 1 79 ? -11.978 -3.795 3.715 1.00 97.38 79 MET A N 1
ATOM 606 C CA . MET A 1 79 ? -11.782 -4.674 2.553 1.00 97.38 79 MET A CA 1
ATOM 607 C C . MET A 1 79 ? -12.417 -4.163 1.247 1.00 97.38 79 MET A C 1
ATOM 609 O O . MET A 1 79 ? -11.732 -4.199 0.222 1.00 97.38 79 MET A O 1
ATOM 613 N N . PRO A 1 80 ? -13.664 -3.647 1.225 1.00 98.00 80 PRO A N 1
ATOM 614 C CA . PRO A 1 80 ? -14.247 -3.073 0.011 1.00 98.00 80 PRO A CA 1
ATOM 615 C C . PRO A 1 80 ? -13.408 -1.926 -0.575 1.00 98.00 80 PRO A C 1
ATOM 617 O O . PRO A 1 80 ? -13.164 -1.891 -1.778 1.00 98.00 80 PRO A O 1
ATOM 620 N N . PHE A 1 81 ? -12.884 -1.041 0.276 1.00 97.88 81 PHE A N 1
ATOM 621 C CA . PHE A 1 81 ? -12.096 0.124 -0.139 1.00 97.88 81 PHE A CA 1
ATOM 622 C C . PHE A 1 81 ? -10.689 -0.247 -0.626 1.00 97.88 81 PHE A C 1
ATOM 624 O O . PHE A 1 81 ? -10.139 0.409 -1.517 1.00 97.88 81 PHE A O 1
ATOM 631 N N . ILE A 1 82 ? -10.114 -1.323 -0.080 1.00 97.38 82 ILE A N 1
ATOM 632 C CA . ILE A 1 82 ? -8.867 -1.908 -0.587 1.00 97.38 82 ILE A CA 1
ATOM 633 C C . ILE A 1 82 ? -9.093 -2.450 -2.000 1.00 97.38 82 ILE A C 1
ATOM 635 O O . ILE A 1 82 ? -8.319 -2.136 -2.903 1.00 97.38 82 ILE A O 1
ATOM 639 N N . LEU A 1 83 ? -10.168 -3.217 -2.218 1.00 97.62 83 LEU A N 1
ATOM 640 C CA . LEU A 1 83 ? -10.486 -3.764 -3.540 1.00 97.62 83 LEU A CA 1
ATOM 641 C C . LEU A 1 83 ? -10.735 -2.660 -4.570 1.00 97.62 83 LEU A C 1
ATOM 643 O O . LEU A 1 83 ? -10.249 -2.765 -5.695 1.00 97.62 83 LEU A O 1
ATOM 647 N N . ASP A 1 84 ? -11.436 -1.594 -4.190 1.00 97.69 84 ASP A N 1
ATOM 648 C CA . ASP A 1 84 ? -11.640 -0.434 -5.061 1.00 97.69 84 ASP A CA 1
ATOM 649 C C . ASP A 1 84 ? -10.317 0.248 -5.415 1.00 97.69 84 ASP A C 1
ATOM 651 O O . ASP A 1 84 ? -10.067 0.538 -6.582 1.00 97.69 84 ASP A O 1
ATOM 655 N N . SER A 1 85 ? -9.417 0.416 -4.445 1.00 97.56 85 SER A N 1
ATOM 656 C CA . SER A 1 85 ? -8.089 0.985 -4.703 1.00 97.56 85 SER A CA 1
ATOM 657 C C . SER A 1 85 ? -7.263 0.114 -5.656 1.00 97.56 85 SER A C 1
ATOM 659 O O . SER A 1 85 ? -6.619 0.633 -6.566 1.00 97.56 85 SER A O 1
ATOM 661 N N . VAL A 1 86 ? -7.314 -1.213 -5.503 1.00 97.56 86 VAL A N 1
ATOM 662 C CA . VAL A 1 86 ? -6.630 -2.151 -6.410 1.00 97.56 86 VAL A CA 1
ATOM 663 C C . VAL A 1 86 ? -7.202 -2.079 -7.829 1.00 97.56 86 VAL A C 1
ATOM 665 O O . VAL A 1 86 ? -6.434 -2.106 -8.790 1.00 97.56 86 VAL A O 1
ATOM 668 N N . ARG A 1 87 ? -8.528 -1.957 -7.980 1.00 96.69 87 ARG A N 1
ATOM 669 C CA . ARG A 1 87 ? -9.186 -1.826 -9.294 1.00 96.69 87 ARG A CA 1
ATOM 670 C C . ARG A 1 87 ? -8.782 -0.553 -10.033 1.00 96.69 87 ARG A C 1
ATOM 672 O O . ARG A 1 87 ? -8.649 -0.595 -11.250 1.00 96.69 87 ARG A O 1
ATOM 679 N N . GLU A 1 88 ? -8.526 0.533 -9.307 1.00 97.81 88 GLU A N 1
ATOM 680 C CA . GLU A 1 88 ? -7.996 1.780 -9.876 1.00 97.81 88 GLU A CA 1
ATOM 681 C C . GLU A 1 88 ? -6.473 1.735 -10.115 1.00 97.81 88 GLU A C 1
ATOM 683 O O . GLU A 1 88 ? -5.865 2.738 -10.475 1.00 97.81 88 GLU A O 1
ATOM 688 N N . TYR A 1 89 ? -5.833 0.570 -9.957 1.00 97.38 89 TYR A N 1
ATOM 689 C CA . TYR A 1 89 ? -4.385 0.378 -10.089 1.00 97.38 89 TYR A CA 1
ATOM 690 C C . TYR A 1 89 ? -3.555 1.144 -9.045 1.00 97.38 89 TYR A C 1
ATOM 692 O O . TYR A 1 89 ? -2.411 1.541 -9.311 1.00 97.38 89 TYR A O 1
ATOM 700 N N . ALA A 1 90 ? -4.083 1.325 -7.830 1.00 97.44 90 ALA A N 1
ATOM 701 C CA . ALA A 1 90 ? -3.255 1.695 -6.688 1.00 97.44 90 ALA A CA 1
ATOM 702 C C . ALA A 1 90 ? -2.251 0.573 -6.385 1.00 97.44 90 ALA A C 1
ATOM 704 O O . ALA A 1 90 ? -2.557 -0.621 -6.428 1.00 97.44 90 ALA A O 1
ATOM 705 N N . THR A 1 91 ? -1.019 0.961 -6.090 1.00 97.50 91 THR A N 1
ATOM 706 C CA . THR A 1 91 ? 0.059 0.025 -5.774 1.00 97.50 91 THR A CA 1
ATOM 707 C C . THR A 1 91 ? -0.060 -0.453 -4.331 1.00 97.50 91 THR A C 1
ATOM 709 O O . THR A 1 91 ? -0.585 0.256 -3.472 1.00 97.50 91 THR A O 1
ATOM 712 N N . LEU A 1 92 ? 0.510 -1.625 -4.035 1.00 95.62 92 LEU A N 1
ATOM 713 C CA . LEU A 1 92 ? 0.578 -2.141 -2.665 1.00 95.62 92 LEU A CA 1
ATOM 714 C C . LEU A 1 92 ? 1.182 -1.111 -1.697 1.00 95.62 92 LEU A C 1
ATOM 716 O O . LEU A 1 92 ? 0.632 -0.884 -0.629 1.00 95.62 92 LEU A O 1
ATOM 720 N N . GLY A 1 93 ? 2.277 -0.455 -2.093 1.00 95.50 93 GLY A N 1
ATOM 721 C CA . GLY A 1 93 ? 2.931 0.554 -1.259 1.00 95.50 93 GLY A CA 1
ATOM 722 C C . GLY A 1 93 ? 2.055 1.778 -0.985 1.00 95.50 93 GLY A C 1
ATOM 723 O O . GLY A 1 93 ? 2.067 2.285 0.124 1.00 95.50 93 GLY A O 1
ATOM 724 N N . GLU A 1 94 ? 1.254 2.232 -1.952 1.00 98.06 94 GLU A N 1
ATOM 725 C CA . GLU A 1 94 ? 0.334 3.363 -1.744 1.00 98.06 94 GLU A CA 1
ATOM 726 C C . GLU A 1 94 ? -0.798 3.005 -0.775 1.00 98.06 94 GLU A C 1
ATOM 728 O O . GLU A 1 94 ? -1.115 3.792 0.111 1.00 98.06 94 GLU A O 1
ATOM 733 N N . ILE A 1 95 ? -1.362 1.801 -0.902 1.00 98.06 95 ILE A N 1
ATOM 734 C CA . ILE A 1 95 ? -2.391 1.290 0.013 1.00 98.06 95 ILE A CA 1
ATOM 735 C C . ILE A 1 95 ? -1.816 1.146 1.428 1.00 98.06 95 ILE A C 1
ATOM 737 O O . ILE A 1 95 ? -2.407 1.632 2.390 1.00 98.06 95 ILE A O 1
ATOM 741 N N . VAL A 1 96 ? -0.640 0.523 1.555 1.00 97.50 96 VAL A N 1
ATOM 742 C CA . VAL A 1 96 ? 0.037 0.334 2.845 1.00 97.50 96 VAL A CA 1
ATOM 743 C C . VAL A 1 96 ? 0.395 1.674 3.478 1.00 97.50 96 VAL A C 1
ATOM 745 O O . VAL A 1 96 ? 0.171 1.833 4.670 1.00 97.50 96 VAL A O 1
ATOM 748 N N . ASN A 1 97 ? 0.884 2.654 2.714 1.00 97.94 97 ASN A N 1
ATOM 749 C CA . ASN A 1 97 ? 1.190 3.983 3.249 1.00 97.94 97 ASN A CA 1
ATOM 750 C C . ASN A 1 97 ? -0.055 4.658 3.835 1.00 97.94 97 ASN A C 1
ATOM 752 O O . ASN A 1 97 ? 0.009 5.161 4.950 1.00 97.94 97 ASN A O 1
ATOM 756 N N . VAL A 1 98 ? -1.206 4.589 3.154 1.00 97.81 98 VAL A N 1
ATOM 757 C CA . VAL A 1 98 ? -2.471 5.103 3.709 1.00 97.81 98 VAL A CA 1
ATOM 758 C C . VAL A 1 98 ? -2.813 4.425 5.035 1.00 97.81 98 VAL A C 1
ATOM 760 O O . VAL A 1 98 ? -3.188 5.103 5.988 1.00 97.81 98 VAL A O 1
ATOM 763 N N . MET A 1 99 ? -2.667 3.101 5.116 1.00 97.00 99 MET A N 1
ATOM 764 C CA . MET A 1 99 ? -2.947 2.361 6.348 1.00 97.00 99 MET A CA 1
ATOM 765 C C . MET A 1 99 ? -1.961 2.717 7.464 1.00 97.00 99 MET A C 1
ATOM 767 O O . MET A 1 99 ? -2.389 2.921 8.594 1.00 97.00 99 MET A O 1
ATOM 771 N N . LYS A 1 100 ? -0.667 2.849 7.153 1.00 97.25 100 LYS A N 1
ATOM 772 C CA . LYS A 1 100 ? 0.380 3.254 8.104 1.00 97.25 100 LYS A CA 1
ATOM 773 C C . LYS A 1 100 ? 0.154 4.656 8.656 1.00 97.25 100 LYS A C 1
ATOM 775 O O . LYS A 1 100 ? 0.367 4.889 9.837 1.00 97.25 100 LYS A O 1
ATOM 780 N N . GLU A 1 101 ? -0.310 5.584 7.826 1.00 97.00 101 GLU A N 1
ATOM 781 C CA . GLU A 1 101 ? -0.616 6.948 8.262 1.00 97.00 101 GLU A CA 1
ATOM 782 C C . GLU A 1 101 ? -1.771 7.008 9.276 1.00 97.00 101 GLU A C 1
ATOM 784 O O . GLU A 1 101 ? -1.834 7.951 10.059 1.00 97.00 101 GLU A O 1
ATOM 789 N N . VAL A 1 102 ? -2.680 6.024 9.272 1.00 96.69 102 VAL A N 1
ATOM 790 C CA . VAL A 1 102 ? -3.831 5.982 10.191 1.00 96.69 102 VAL A CA 1
ATOM 791 C C . VAL A 1 102 ? -3.587 5.063 11.388 1.00 96.69 102 VAL A C 1
ATOM 793 O O . VAL A 1 102 ? -3.890 5.433 12.518 1.00 96.69 102 VAL A O 1
ATOM 796 N N . PHE A 1 103 ? -3.055 3.865 11.155 1.00 95.56 103 PHE A N 1
ATOM 797 C CA . PHE A 1 103 ? -2.874 2.835 12.182 1.00 95.56 103 PHE A CA 1
ATOM 798 C C . PHE A 1 103 ? -1.486 2.841 12.825 1.00 95.56 103 PHE A C 1
ATOM 800 O O . PHE A 1 103 ? -1.302 2.215 13.865 1.00 95.56 103 PHE A O 1
ATOM 807 N N . GLY A 1 104 ? -0.516 3.524 12.218 1.00 94.44 104 GLY A N 1
ATOM 808 C CA . GLY A 1 104 ? 0.892 3.398 12.571 1.00 94.44 104 GLY A CA 1
ATOM 809 C C . GLY A 1 104 ? 1.534 2.135 11.996 1.00 94.44 104 GLY A C 1
ATOM 810 O O . GLY A 1 104 ? 0.959 1.416 11.172 1.00 94.44 104 GLY A O 1
ATOM 811 N N . GLU A 1 105 ? 2.763 1.875 12.426 1.00 93.81 105 GLU A N 1
ATOM 812 C CA . GLU A 1 105 ? 3.493 0.649 12.117 1.00 93.81 105 GLU A CA 1
ATOM 813 C C . GLU A 1 105 ? 3.547 -0.240 13.355 1.00 93.81 105 GLU A C 1
ATOM 815 O O . GLU A 1 105 ? 3.558 0.246 14.484 1.00 93.81 105 GLU A O 1
ATOM 820 N N . TYR A 1 106 ? 3.563 -1.555 13.144 1.00 91.12 106 TYR A N 1
ATOM 821 C CA . TYR A 1 106 ? 3.799 -2.480 14.242 1.00 91.12 106 TYR A CA 1
ATOM 822 C C . TYR A 1 106 ? 5.262 -2.384 14.681 1.00 91.12 106 TYR A C 1
ATOM 824 O O . TYR A 1 106 ? 6.165 -2.603 13.872 1.00 91.12 106 TYR A O 1
ATOM 832 N N . GLU A 1 107 ? 5.478 -2.119 15.965 1.00 88.00 107 GLU A N 1
ATOM 833 C CA . GLU A 1 107 ? 6.779 -2.217 16.618 1.00 88.00 107 GLU A CA 1
ATOM 834 C C . GLU A 1 107 ? 6.761 -3.420 17.559 1.00 88.00 107 GLU A C 1
ATOM 836 O O . GLU A 1 107 ? 5.829 -3.591 18.351 1.00 88.00 107 GLU A O 1
ATOM 841 N N . GLU A 1 108 ? 7.771 -4.285 17.446 1.00 89.19 108 GLU A N 1
ATOM 842 C CA . GLU A 1 108 ? 7.888 -5.436 18.334 1.00 89.19 108 GLU A CA 1
ATOM 843 C C . GLU A 1 108 ? 8.073 -4.942 19.776 1.00 89.19 108 GLU A C 1
ATOM 845 O O . GLU A 1 108 ? 8.977 -4.143 20.040 1.00 89.19 108 GLU A O 1
ATOM 850 N N . PRO A 1 109 ? 7.227 -5.384 20.719 1.00 84.56 109 PRO A N 1
ATOM 851 C CA . PRO A 1 109 ? 7.328 -4.923 22.087 1.00 84.56 109 PRO A CA 1
ATOM 852 C C . PRO A 1 109 ? 8.621 -5.448 22.711 1.00 84.56 109 PRO A C 1
ATOM 854 O O . PRO A 1 109 ? 8.832 -6.654 22.837 1.00 84.56 109 PRO A O 1
ATOM 857 N N . THR A 1 110 ? 9.487 -4.534 23.143 1.00 81.75 110 THR A N 1
ATOM 858 C CA . THR A 1 110 ? 10.706 -4.868 23.881 1.00 81.75 110 THR A CA 1
ATOM 859 C C . THR A 1 110 ? 10.352 -5.213 25.325 1.00 81.75 110 THR A C 1
ATOM 861 O O . THR A 1 110 ? 10.527 -4.401 26.233 1.00 81.75 110 THR A O 1
ATOM 864 N N . TRP A 1 111 ? 9.811 -6.409 25.541 1.00 72.50 111 TRP A N 1
ATOM 865 C CA . TRP A 1 111 ? 9.729 -7.010 26.869 1.00 72.50 111 TRP A CA 1
ATOM 866 C C . TRP A 1 111 ? 10.887 -7.996 27.024 1.00 72.50 111 TRP A C 1
ATOM 868 O O . TRP A 1 111 ? 10.770 -9.173 26.685 1.00 72.50 111 TRP A O 1
ATOM 878 N N . ILE A 1 112 ? 12.013 -7.472 27.508 1.00 55.84 112 ILE A N 1
ATOM 879 C CA . ILE A 1 112 ? 13.049 -8.237 28.213 1.00 55.84 112 ILE A CA 1
ATOM 880 C C . ILE A 1 112 ? 12.955 -7.845 29.683 1.00 55.84 112 ILE A C 1
ATOM 882 O O . ILE A 1 112 ? 12.822 -6.626 29.941 1.00 55.84 112 ILE A O 1
#